Protein AF-A0AAI9DG98-F1 (afdb_monomer_lite)

Radius of gyration: 10.86 Å; chains: 1; bounding box: 32×25×23 Å

pLDDT: mean 97.43, std 2.46, range [84.44, 98.81]

Organism: Pluralibacter gergoviae (NCBI:txid61647)

Structure (mmCIF, N/CA/C/O backbone):
data_AF-A0AAI9DG98-F1
#
_entry.id   AF-A0AAI9DG98-F1
#
loop_
_atom_site.group_PDB
_atom_site.id
_atom_site.type_symbol
_atom_site.label_atom_id
_atom_site.label_alt_id
_atom_site.label_comp_id
_atom_site.label_asym_id
_atom_site.label_entity_id
_atom_site.label_seq_id
_atom_site.pdbx_PDB_ins_code
_atom_site.Cartn_x
_atom_site.Cartn_y
_atom_site.Cartn_z
_atom_site.occupancy
_atom_site.B_iso_or_equiv
_atom_site.auth_seq_id
_atom_site.auth_comp_id
_atom_site.auth_asym_id
_atom_site.auth_atom_id
_atom_site.pdbx_PDB_model_num
ATOM 1 N N . MET A 1 1 ? 8.228 -11.817 -2.915 1.00 84.44 1 MET A N 1
ATOM 2 C CA . MET A 1 1 ? 8.107 -10.865 -4.038 1.00 84.44 1 MET A CA 1
ATOM 3 C C . MET A 1 1 ? 6.633 -10.561 -4.158 1.00 84.44 1 MET A C 1
ATOM 5 O O . MET A 1 1 ? 5.878 -11.523 -4.171 1.00 84.44 1 MET A O 1
ATOM 9 N N . ARG A 1 2 ? 6.247 -9.282 -4.111 1.00 95.06 2 ARG A N 1
ATOM 10 C CA . ARG A 1 2 ? 4.843 -8.879 -4.243 1.00 95.06 2 ARG A CA 1
ATOM 11 C C . ARG A 1 2 ? 4.521 -8.620 -5.715 1.00 95.06 2 ARG A C 1
ATOM 13 O O . ARG A 1 2 ? 5.405 -8.159 -6.438 1.00 95.06 2 ARG A O 1
ATOM 20 N N . ASN A 1 3 ? 3.296 -8.907 -6.124 1.00 97.75 3 ASN A N 1
ATOM 21 C CA . ASN A 1 3 ? 2.769 -8.743 -7.476 1.00 97.75 3 ASN A CA 1
ATOM 22 C C . ASN A 1 3 ? 1.485 -7.906 -7.439 1.00 97.75 3 ASN A C 1
ATOM 24 O O . ASN A 1 3 ? 0.960 -7.601 -6.368 1.00 97.75 3 ASN A O 1
ATOM 28 N N . GLU A 1 4 ? 0.959 -7.547 -8.606 1.00 98.19 4 GLU A N 1
ATOM 29 C CA . GLU A 1 4 ? -0.391 -7.006 -8.707 1.00 98.19 4 GLU A CA 1
ATOM 30 C C . GLU A 1 4 ? -1.412 -7.960 -8.071 1.00 98.19 4 GLU A C 1
ATOM 32 O O . GLU A 1 4 ? -1.312 -9.181 -8.184 1.00 98.19 4 GLU A O 1
ATOM 37 N N . LEU A 1 5 ? -2.416 -7.371 -7.426 1.00 97.56 5 LEU A N 1
ATOM 38 C CA . LEU A 1 5 ? -3.484 -8.005 -6.655 1.00 97.56 5 LEU A CA 1
ATOM 39 C C . LEU A 1 5 ? -3.048 -8.671 -5.342 1.00 97.56 5 LEU A C 1
ATOM 41 O O . LEU A 1 5 ? -3.916 -9.135 -4.601 1.00 97.56 5 LEU A O 1
ATOM 45 N N . ASP A 1 6 ? -1.755 -8.668 -4.997 1.00 98.38 6 ASP A N 1
ATOM 46 C CA . ASP A 1 6 ? -1.332 -9.112 -3.669 1.00 98.38 6 ASP A CA 1
ATOM 47 C C . ASP A 1 6 ? -1.860 -8.140 -2.594 1.00 98.38 6 ASP A C 1
ATOM 49 O O . ASP A 1 6 ? -1.723 -6.914 -2.735 1.00 98.38 6 ASP A O 1
ATOM 53 N N . PRO A 1 7 ? -2.437 -8.662 -1.495 1.00 98.25 7 PRO A N 1
ATOM 54 C CA . PRO A 1 7 ? -2.877 -7.840 -0.383 1.00 98.25 7 PRO A CA 1
ATOM 55 C C . PRO A 1 7 ? -1.679 -7.358 0.437 1.00 98.25 7 PRO A C 1
ATOM 57 O O . PRO A 1 7 ? -0.679 -8.061 0.622 1.00 98.25 7 PRO A O 1
ATOM 60 N N . VAL A 1 8 ? -1.788 -6.146 0.969 1.00 98.50 8 VAL A N 1
ATOM 61 C CA . VAL A 1 8 ? -0.763 -5.528 1.811 1.00 98.50 8 VAL A CA 1
ATOM 62 C C . VAL A 1 8 ? -1.399 -4.790 2.979 1.00 98.50 8 VAL A C 1
ATOM 64 O O . VAL A 1 8 ? -2.567 -4.407 2.938 1.00 98.50 8 VAL A O 1
ATOM 67 N N . THR A 1 9 ? -0.597 -4.541 4.007 1.00 98.50 9 THR A N 1
ATOM 68 C CA . THR A 1 9 ? -0.971 -3.660 5.114 1.00 98.50 9 THR A CA 1
ATOM 69 C C . THR A 1 9 ? -0.119 -2.396 5.056 1.00 98.50 9 THR A C 1
ATOM 71 O O . THR A 1 9 ? 1.093 -2.479 4.851 1.00 98.50 9 THR A O 1
ATOM 74 N N . LEU A 1 10 ? -0.716 -1.218 5.249 1.00 98.62 10 LEU A N 1
ATOM 75 C CA . LEU A 1 10 ? 0.032 0.037 5.325 1.00 98.62 10 LEU A CA 1
ATOM 76 C C . LEU A 1 10 ? 0.881 0.077 6.607 1.00 98.62 10 LEU A C 1
ATOM 78 O O . LEU A 1 10 ? 0.360 -0.080 7.713 1.00 98.62 10 LEU A O 1
ATOM 82 N N . ALA A 1 11 ? 2.188 0.309 6.482 1.00 98.56 11 ALA A N 1
ATOM 83 C CA . ALA A 1 11 ? 3.124 0.236 7.607 1.00 98.56 11 ALA A CA 1
ATOM 84 C C . ALA A 1 11 ? 3.294 1.561 8.379 1.00 98.56 11 ALA A C 1
ATOM 86 O O . ALA A 1 11 ? 3.822 1.555 9.499 1.00 98.56 11 ALA A O 1
ATOM 87 N N . ILE A 1 12 ? 2.838 2.679 7.808 1.00 98.50 12 ILE A N 1
ATOM 88 C CA . ILE A 1 12 ? 2.961 4.040 8.354 1.00 98.50 12 ILE A CA 1
ATOM 89 C C . ILE A 1 12 ? 1.635 4.806 8.245 1.00 98.50 12 ILE A C 1
ATOM 91 O O . ILE A 1 12 ? 0.770 4.428 7.468 1.00 98.50 12 ILE A O 1
ATOM 95 N N . ASP A 1 13 ? 1.466 5.889 8.998 1.00 98.56 13 ASP A N 1
ATOM 96 C CA . ASP A 1 13 ? 0.341 6.803 8.773 1.00 98.56 13 ASP A CA 1
ATOM 97 C C . ASP A 1 13 ? 0.619 7.701 7.559 1.00 98.56 13 ASP A C 1
ATOM 99 O O . ASP A 1 13 ? 1.738 8.190 7.390 1.00 98.56 13 ASP A O 1
ATOM 103 N N . LEU A 1 14 ? -0.407 7.955 6.743 1.00 98.31 14 LEU A N 1
ATOM 104 C CA . LEU A 1 14 ? -0.382 8.913 5.633 1.00 98.31 14 LEU A CA 1
ATOM 105 C C . LEU A 1 14 ? -1.592 9.852 5.775 1.00 98.31 14 LEU A C 1
ATOM 107 O O . LEU A 1 14 ? -2.588 9.698 5.064 1.00 98.31 14 LEU A O 1
ATOM 111 N N . PRO A 1 15 ? -1.549 10.810 6.721 1.00 97.44 15 PRO A N 1
ATOM 112 C CA . PRO A 1 15 ? -2.707 11.636 7.062 1.00 97.44 15 PRO A CA 1
ATOM 113 C C . PRO A 1 15 ? -3.196 12.516 5.904 1.00 97.44 15 PRO A C 1
ATOM 115 O O . PRO A 1 15 ? -4.389 12.797 5.841 1.00 97.44 15 PRO A O 1
ATOM 118 N N . GLU A 1 16 ? -2.314 12.919 4.984 1.00 97.62 16 GL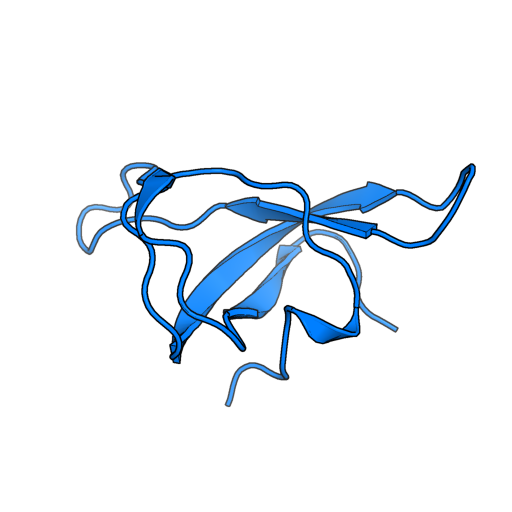U A N 1
ATOM 119 C CA . GLU A 1 16 ? -2.686 13.690 3.785 1.00 97.62 16 GLU A CA 1
ATOM 120 C C . GLU A 1 16 ? -3.553 12.878 2.808 1.00 97.62 16 GLU A C 1
ATOM 122 O O . GLU A 1 16 ? -4.420 13.442 2.149 1.00 97.62 16 GLU A O 1
ATOM 127 N N . GLU A 1 17 ? -3.383 11.553 2.790 1.00 97.00 17 GLU A N 1
ATOM 128 C CA . GLU A 1 17 ? -4.174 10.604 1.991 1.00 97.00 17 GLU A CA 1
ATOM 129 C C . GLU A 1 17 ? -5.383 10.053 2.773 1.00 97.00 17 GLU A C 1
ATOM 131 O O . GLU A 1 17 ? -6.118 9.197 2.287 1.00 97.00 17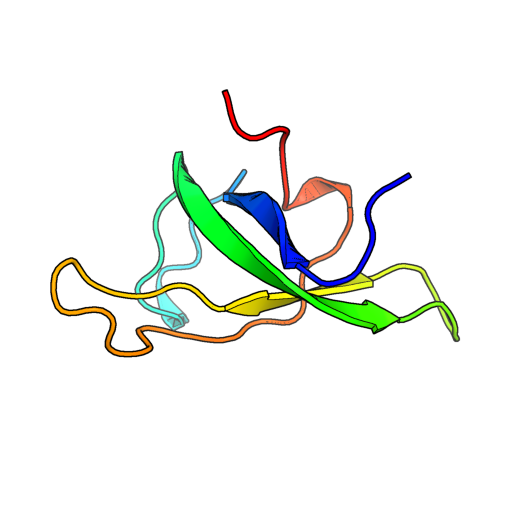 GLU A O 1
ATOM 136 N N . GLY A 1 18 ? -5.577 10.483 4.027 1.00 97.56 18 GLY A N 1
ATOM 137 C CA . GLY A 1 18 ? -6.608 9.939 4.913 1.00 97.56 18 GLY A CA 1
ATOM 138 C C . GLY A 1 18 ? -6.353 8.498 5.374 1.00 97.56 18 GLY A C 1
ATOM 139 O O . GLY A 1 18 ? -7.270 7.856 5.886 1.00 97.56 18 GLY A O 1
ATOM 140 N N . LEU A 1 19 ? -5.125 7.988 5.228 1.00 98.56 19 LEU A N 1
ATOM 141 C CA . LEU A 1 19 ? -4.779 6.606 5.558 1.00 98.56 19 LEU A CA 1
ATOM 142 C C . LEU A 1 19 ? -4.052 6.496 6.900 1.00 98.56 19 LEU A C 1
ATOM 144 O O . LEU A 1 19 ? -3.225 7.333 7.272 1.00 98.56 19 LEU A O 1
ATOM 148 N N . LYS A 1 20 ? -4.330 5.406 7.612 1.00 98.38 20 LYS A N 1
ATOM 149 C CA . LYS A 1 20 ? -3.702 5.048 8.885 1.00 98.38 20 LYS A CA 1
ATOM 150 C C . LYS A 1 20 ? -2.927 3.747 8.757 1.00 98.38 20 LYS A C 1
ATOM 152 O O . LYS A 1 20 ? -3.339 2.827 8.046 1.00 98.38 20 LYS A O 1
ATOM 157 N N . LYS A 1 21 ? -1.837 3.641 9.511 1.00 98.31 21 LYS A N 1
ATOM 158 C CA . LYS A 1 21 ? -1.094 2.398 9.688 1.00 98.31 21 LYS A CA 1
ATOM 159 C C . LYS A 1 21 ? -2.048 1.263 10.068 1.00 98.31 21 LYS A C 1
ATOM 161 O O . LYS A 1 21 ? -2.905 1.423 10.936 1.00 98.31 21 LYS A O 1
ATOM 166 N N . GLY A 1 22 ? -1.856 0.102 9.454 1.00 98.19 22 GLY A N 1
ATOM 167 C CA . GLY A 1 22 ? -2.683 -1.082 9.674 1.00 98.19 22 GLY A CA 1
ATOM 168 C C . GLY A 1 22 ? -3.849 -1.225 8.696 1.00 98.19 22 GLY A C 1
ATOM 169 O O . GLY A 1 22 ? -4.477 -2.278 8.685 1.00 98.19 22 GLY A O 1
ATOM 170 N N . MET A 1 23 ? -4.137 -0.217 7.866 1.00 98.25 23 MET A N 1
ATOM 171 C CA . MET A 1 23 ? -5.152 -0.352 6.820 1.00 98.25 23 MET A CA 1
ATOM 172 C C . MET A 1 23 ? -4.729 -1.379 5.770 1.00 98.25 23 MET A C 1
ATOM 174 O O . MET A 1 23 ? -3.565 -1.426 5.364 1.00 98.25 23 MET A O 1
ATOM 178 N N . ALA A 1 24 ? -5.693 -2.187 5.337 1.00 98.31 24 ALA A N 1
ATOM 179 C CA . ALA A 1 24 ? -5.527 -3.162 4.273 1.00 98.31 24 ALA A CA 1
ATOM 180 C C . ALA A 1 24 ? -5.667 -2.489 2.905 1.00 98.31 24 ALA A C 1
ATOM 182 O O . ALA A 1 24 ? -6.550 -1.655 2.715 1.00 98.31 24 ALA A O 1
ATOM 183 N N . GLY A 1 25 ? -4.826 -2.883 1.956 1.00 98.38 25 GLY A N 1
ATOM 184 C CA . GLY A 1 25 ? -4.916 -2.455 0.564 1.00 98.38 25 GLY A CA 1
ATOM 185 C C . GLY A 1 25 ? -4.507 -3.569 -0.391 1.00 98.38 25 GLY A C 1
ATOM 186 O O . GLY A 1 25 ? -4.022 -4.620 0.034 1.00 98.38 25 GLY A O 1
ATOM 187 N N . ALA A 1 26 ? -4.687 -3.335 -1.686 1.00 98.50 26 ALA A N 1
ATOM 188 C CA . ALA A 1 26 ? -4.268 -4.250 -2.744 1.00 98.50 26 ALA A CA 1
ATOM 189 C C . ALA A 1 26 ? -3.311 -3.544 -3.705 1.00 98.50 26 ALA A C 1
ATOM 191 O O . ALA A 1 26 ? -3.534 -2.393 -4.087 1.00 98.50 26 ALA A O 1
ATOM 192 N N . ILE A 1 27 ? -2.234 -4.222 -4.106 1.00 98.75 27 ILE A N 1
ATOM 193 C CA . ILE A 1 27 ? -1.321 -3.679 -5.116 1.00 98.75 27 ILE A CA 1
ATOM 194 C C . ILE A 1 27 ? -2.047 -3.646 -6.456 1.00 98.75 27 ILE A C 1
ATOM 196 O O . ILE A 1 27 ? -2.501 -4.675 -6.943 1.00 98.75 27 ILE A O 1
ATOM 200 N N . VAL A 1 28 ? -2.113 -2.481 -7.088 1.00 98.56 28 VAL A N 1
ATOM 201 C CA . VAL A 1 28 ? -2.701 -2.335 -8.427 1.00 98.56 28 VAL A CA 1
ATOM 202 C C . VAL A 1 28 ? -1.639 -2.265 -9.522 1.00 98.56 28 VAL A C 1
ATOM 204 O O . VAL A 1 28 ? -1.908 -2.675 -10.647 1.00 98.56 28 VAL A O 1
ATOM 207 N N . ILE A 1 29 ? -0.432 -1.776 -9.206 1.00 98.56 29 ILE A N 1
ATOM 208 C CA . ILE A 1 29 ? 0.716 -1.718 -10.127 1.00 98.56 29 ILE A CA 1
ATOM 209 C C . ILE A 1 29 ? 2.020 -1.937 -9.353 1.00 98.56 29 ILE A C 1
ATOM 211 O O . ILE A 1 29 ? 2.241 -1.294 -8.320 1.00 98.56 29 ILE A O 1
ATOM 215 N N . VAL A 1 30 ? 2.917 -2.771 -9.891 1.00 98.44 30 VAL A N 1
ATOM 216 C CA . VAL A 1 30 ? 4.315 -2.864 -9.444 1.00 98.44 30 VAL A CA 1
ATOM 217 C C . VAL A 1 30 ? 5.224 -2.049 -10.368 1.00 98.44 30 VAL A C 1
ATOM 219 O O . VAL A 1 30 ? 5.400 -2.361 -11.545 1.00 98.44 30 VAL A O 1
ATOM 222 N N . PHE A 1 31 ? 5.863 -1.013 -9.829 1.00 98.31 31 PHE A N 1
ATOM 223 C CA . PHE A 1 31 ? 6.908 -0.270 -10.531 1.00 98.31 31 PHE A CA 1
ATOM 224 C C . PHE A 1 31 ? 8.270 -0.904 -10.273 1.00 98.31 31 PHE A C 1
ATOM 226 O O . PHE A 1 31 ? 8.586 -1.250 -9.139 1.00 98.31 31 PHE A O 1
ATOM 233 N N . THR A 1 32 ? 9.100 -1.020 -11.310 1.00 97.12 32 THR A N 1
ATOM 234 C CA . THR A 1 32 ? 10.471 -1.555 -11.202 1.00 97.12 32 THR A CA 1
ATOM 235 C C . THR A 1 32 ? 11.547 -0.611 -11.743 1.00 97.12 32 THR A C 1
ATOM 237 O O . THR A 1 32 ? 12.733 -0.867 -11.551 1.00 97.12 32 THR A O 1
ATOM 240 N N . ASN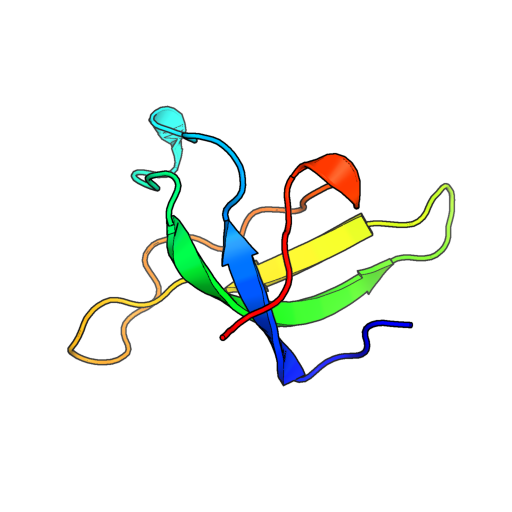 A 1 33 ? 11.158 0.495 -12.385 1.00 95.12 33 ASN A N 1
ATOM 241 C CA . ASN A 1 33 ? 12.065 1.496 -12.940 1.00 95.12 33 ASN A CA 1
ATOM 242 C C . ASN A 1 33 ? 11.564 2.911 -12.597 1.00 95.12 33 ASN A C 1
ATOM 244 O O . ASN A 1 33 ? 10.416 3.219 -12.921 1.00 95.12 33 ASN A O 1
ATOM 248 N N . PRO A 1 34 ? 12.390 3.790 -12.000 1.00 95.12 34 PRO A N 1
ATOM 249 C CA . PRO A 1 34 ? 13.807 3.599 -11.654 1.00 95.12 34 PRO A CA 1
ATOM 250 C C . PRO A 1 34 ? 14.067 2.765 -10.386 1.00 95.12 34 PRO A C 1
ATOM 252 O O . PRO A 1 34 ? 15.202 2.361 -10.149 1.00 95.12 34 PRO A O 1
ATOM 255 N N . TYR A 1 35 ? 13.047 2.499 -9.572 1.00 96.31 35 TYR A N 1
ATOM 256 C CA . TYR A 1 35 ? 13.150 1.703 -8.347 1.00 96.31 35 TYR A CA 1
ATOM 257 C C . TYR A 1 35 ? 11.846 0.954 -8.072 1.00 96.31 35 TYR A C 1
ATO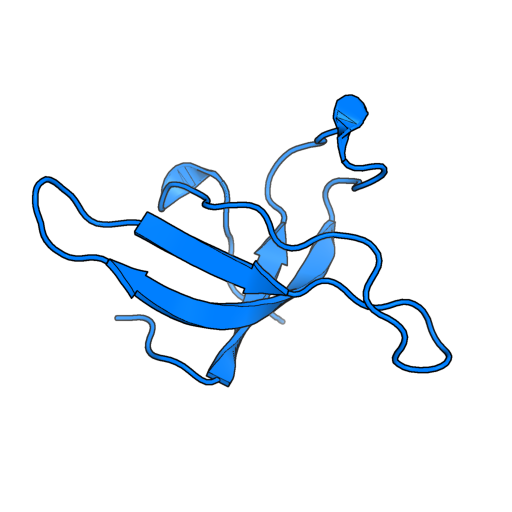M 259 O O . TYR A 1 35 ? 10.809 1.254 -8.666 1.00 96.31 35 TYR A O 1
ATOM 267 N N . LEU A 1 36 ? 11.916 -0.028 -7.169 1.00 97.94 36 LEU A N 1
ATOM 268 C CA . LEU A 1 36 ? 10.757 -0.792 -6.727 1.00 97.94 36 LEU A CA 1
ATOM 269 C C . LEU A 1 36 ? 9.795 0.098 -5.933 1.00 97.94 36 LEU A C 1
ATOM 271 O O . LEU A 1 36 ? 10.191 0.693 -4.931 1.00 97.94 36 LEU A O 1
ATOM 275 N N . ALA A 1 37 ? 8.541 0.151 -6.364 1.00 98.44 37 ALA A N 1
ATOM 276 C CA . ALA A 1 37 ? 7.449 0.790 -5.640 1.00 98.44 37 ALA A CA 1
ATOM 277 C C . ALA A 1 37 ? 6.120 0.114 -5.993 1.00 98.44 37 ALA A C 1
ATOM 279 O O . ALA A 1 37 ? 6.005 -0.559 -7.018 1.00 98.44 37 ALA A O 1
ATOM 280 N N . TYR A 1 38 ? 5.114 0.317 -5.155 1.00 98.62 38 TYR A N 1
ATOM 281 C CA . TYR A 1 38 ? 3.796 -0.281 -5.312 1.00 98.62 38 TYR A CA 1
ATOM 282 C C . TYR A 1 38 ? 2.749 0.818 -5.329 1.00 98.62 38 TYR A C 1
ATOM 284 O O . TYR A 1 38 ? 2.646 1.570 -4.365 1.00 98.62 38 TYR A O 1
ATOM 292 N N . MET A 1 39 ? 1.954 0.909 -6.390 1.00 98.69 39 MET A N 1
ATOM 293 C CA . MET A 1 39 ? 0.699 1.642 -6.281 1.00 9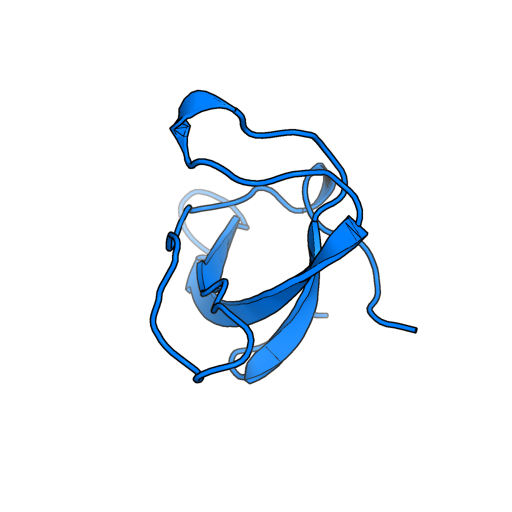8.69 39 MET A CA 1
ATOM 294 C C . MET A 1 39 ? -0.296 0.738 -5.566 1.00 98.69 39 MET A C 1
ATOM 296 O O . MET A 1 39 ? -0.520 -0.389 -6.011 1.00 98.69 39 MET A O 1
ATOM 300 N N . VAL A 1 40 ? -0.844 1.203 -4.449 1.00 98.81 40 VAL A N 1
ATOM 301 C CA . VAL A 1 40 ? -1.732 0.407 -3.596 1.00 98.81 40 VAL A CA 1
ATOM 302 C C . VAL A 1 40 ? -3.064 1.117 -3.487 1.00 98.81 40 VAL A C 1
ATOM 304 O O . VAL A 1 40 ? -3.098 2.275 -3.091 1.00 98.81 40 VAL A O 1
ATOM 307 N N . GLU A 1 41 ? -4.149 0.428 -3.822 1.00 98.81 41 GLU A N 1
ATOM 308 C CA . GLU A 1 41 ? -5.499 0.927 -3.594 1.00 98.81 41 GLU A CA 1
ATOM 309 C C . GLU A 1 41 ? -5.958 0.573 -2.177 1.00 98.81 41 GLU A C 1
ATOM 311 O O . GLU A 1 41 ? -5.861 -0.580 -1.745 1.00 98.81 41 GLU A O 1
ATOM 316 N N . PHE A 1 42 ? -6.473 1.576 -1.468 1.00 98.69 42 PHE A N 1
ATOM 317 C CA . PHE A 1 42 ? -7.158 1.422 -0.191 1.00 98.69 42 PHE A CA 1
ATOM 318 C C . PHE A 1 42 ? -8.623 1.783 -0.380 1.00 98.69 42 PHE A C 1
ATOM 320 O O . PHE A 1 42 ? -8.922 2.856 -0.906 1.00 98.69 42 PHE A O 1
ATOM 327 N N . CYS A 1 43 ? -9.524 0.924 0.089 1.00 98.44 43 CYS A N 1
ATOM 328 C CA . CYS A 1 43 ? -10.965 1.136 -0.001 1.00 98.44 43 CYS A CA 1
ATOM 329 C C . CYS A 1 43 ? -11.617 1.210 1.381 1.00 98.44 43 CYS A C 1
ATOM 331 O O . CYS A 1 43 ? -11.073 0.705 2.364 1.00 98.44 43 CYS A O 1
ATOM 333 N N . ASP A 1 44 ? -12.787 1.841 1.442 1.00 96.62 44 ASP A N 1
ATOM 334 C CA . ASP A 1 44 ? -13.681 1.774 2.594 1.00 96.62 44 ASP A CA 1
ATOM 335 C C . ASP A 1 44 ? -14.446 0.438 2.642 1.00 96.62 44 ASP A C 1
ATOM 337 O O . ASP A 1 44 ? -14.319 -0.415 1.757 1.00 96.62 44 ASP A O 1
ATOM 341 N N . ASP A 1 45 ? -15.267 0.257 3.679 1.00 95.56 45 ASP A N 1
ATOM 342 C CA . ASP A 1 45 ? -16.063 -0.961 3.882 1.00 95.56 45 ASP A CA 1
ATOM 343 C C . ASP A 1 45 ? -17.131 -1.183 2.788 1.00 95.56 45 ASP A C 1
ATOM 345 O O . ASP A 1 45 ? -17.666 -2.285 2.656 1.00 95.56 45 ASP A O 1
ATOM 349 N N . GLU A 1 46 ? -17.451 -0.157 1.990 1.00 97.12 46 GLU A N 1
ATOM 350 C CA . GLU A 1 46 ? -18.354 -0.249 0.836 1.00 97.12 46 GLU A CA 1
ATOM 351 C C . GLU A 1 46 ? -17.595 -0.525 -0.478 1.00 97.12 46 GLU A C 1
ATOM 353 O O . GLU A 1 46 ? -18.210 -0.603 -1.546 1.00 97.12 46 GLU A O 1
ATOM 358 N N . GLY A 1 47 ? -16.269 -0.689 -0.416 1.00 94.75 47 GLY A N 1
ATOM 359 C CA . GLY A 1 47 ? -15.403 -0.939 -1.566 1.00 94.75 47 GLY A CA 1
ATOM 360 C C . GLY A 1 47 ? -15.083 0.311 -2.387 1.00 94.75 47 GLY A C 1
ATOM 361 O O . GLY A 1 47 ? -14.616 0.183 -3.518 1.00 94.75 47 GLY A O 1
ATOM 362 N N . ARG A 1 48 ? -15.336 1.517 -1.863 1.00 97.69 48 ARG A N 1
ATOM 363 C CA . ARG A 1 48 ? -14.987 2.770 -2.546 1.00 97.69 48 ARG A CA 1
ATOM 364 C C . ARG A 1 48 ? -13.550 3.146 -2.238 1.00 97.69 48 ARG A C 1
ATOM 366 O O . ARG A 1 48 ? -13.145 3.136 -1.078 1.00 97.69 48 ARG A O 1
ATOM 373 N N . THR A 1 49 ? -12.804 3.541 -3.263 1.00 98.25 49 THR A N 1
ATOM 374 C CA . THR A 1 49 ? -11.427 4.013 -3.115 1.00 98.25 49 THR A CA 1
ATOM 375 C C . THR A 1 49 ? -11.360 5.205 -2.157 1.00 98.25 49 THR A C 1
ATOM 377 O O . THR A 1 49 ? -11.987 6.239 -2.390 1.00 98.25 49 THR A O 1
ATOM 380 N N . ILE A 1 50 ? -10.566 5.064 -1.098 1.00 98.25 50 ILE A N 1
ATOM 381 C CA . ILE A 1 50 ? -10.169 6.145 -0.193 1.00 98.25 50 ILE A CA 1
ATOM 382 C C . ILE A 1 50 ? -8.993 6.899 -0.816 1.00 98.25 50 ILE A C 1
ATOM 384 O O . ILE A 1 50 ? -9.056 8.113 -0.987 1.00 98.25 50 ILE A O 1
ATOM 388 N N . ALA A 1 51 ? -7.933 6.168 -1.175 1.00 98.50 51 ALA A N 1
ATOM 389 C CA . ALA A 1 51 ? -6.723 6.708 -1.784 1.00 98.50 51 ALA A CA 1
ATOM 390 C C . ALA A 1 51 ? -5.955 5.614 -2.539 1.00 98.50 51 ALA A C 1
ATOM 392 O O . ALA A 1 51 ? -6.158 4.417 -2.313 1.00 98.50 51 ALA A O 1
ATOM 393 N N . MET A 1 52 ? -5.049 6.035 -3.424 1.00 98.38 52 MET A N 1
ATOM 394 C CA . MET A 1 52 ? -4.224 5.130 -4.227 1.00 98.38 52 MET A CA 1
ATOM 395 C C . MET A 1 52 ? -2.767 5.624 -4.336 1.00 98.38 52 MET A C 1
ATOM 397 O O . MET A 1 52 ? -2.310 5.994 -5.422 1.00 98.38 52 MET A O 1
ATOM 401 N N . PRO A 1 53 ? -2.031 5.708 -3.211 1.00 98.56 53 PRO A N 1
ATOM 402 C CA . PRO A 1 53 ? -0.665 6.218 -3.200 1.00 98.56 53 PRO A CA 1
ATOM 403 C C . PRO A 1 53 ? 0.327 5.243 -3.845 1.00 98.56 53 PRO A C 1
ATOM 405 O O . PRO A 1 53 ? 0.121 4.028 -3.890 1.00 98.56 53 PRO A O 1
ATOM 408 N N . THR A 1 54 ? 1.464 5.785 -4.287 1.00 98.25 54 THR A N 1
ATOM 409 C CA . THR A 1 54 ? 2.653 4.989 -4.621 1.00 98.25 54 THR A CA 1
ATOM 410 C C . THR A 1 54 ? 3.546 4.874 -3.389 1.00 98.25 54 THR A C 1
ATOM 412 O O . THR A 1 54 ? 4.022 5.881 -2.870 1.00 98.25 54 THR A O 1
ATOM 415 N N . LEU A 1 55 ? 3.770 3.647 -2.929 1.00 98.44 55 LEU A N 1
ATOM 416 C CA . LEU A 1 55 ? 4.458 3.312 -1.687 1.00 98.44 55 LEU A CA 1
ATOM 417 C C . LEU A 1 55 ? 5.791 2.615 -1.958 1.00 98.44 55 LEU A C 1
ATOM 419 O O . LEU A 1 55 ? 5.907 1.776 -2.854 1.00 98.44 55 LEU A O 1
ATOM 423 N N . THR A 1 56 ? 6.802 2.928 -1.154 1.00 98.25 56 THR A N 1
ATOM 424 C CA . THR A 1 56 ? 8.066 2.185 -1.142 1.00 98.25 56 THR A CA 1
ATOM 425 C C . THR A 1 56 ? 7.905 0.846 -0.410 1.00 98.25 56 THR A C 1
ATOM 427 O O . THR A 1 56 ? 6.952 0.666 0.356 1.00 98.25 56 THR A O 1
ATOM 430 N N . PRO A 1 57 ? 8.834 -0.114 -0.588 1.00 97.88 57 PRO A N 1
ATOM 431 C CA . PRO A 1 57 ? 8.770 -1.397 0.109 1.00 97.88 57 PRO A CA 1
ATOM 432 C C . PRO A 1 57 ? 8.694 -1.297 1.635 1.00 97.88 57 PRO A C 1
ATOM 434 O O . PRO A 1 57 ? 8.011 -2.108 2.246 1.00 97.88 57 PRO A O 1
ATOM 437 N N . ASP A 1 58 ? 9.329 -0.291 2.241 1.00 97.94 58 ASP A N 1
ATOM 438 C CA . ASP A 1 58 ? 9.319 -0.093 3.697 1.00 97.94 58 ASP A CA 1
ATOM 439 C C . ASP A 1 58 ? 7.996 0.493 4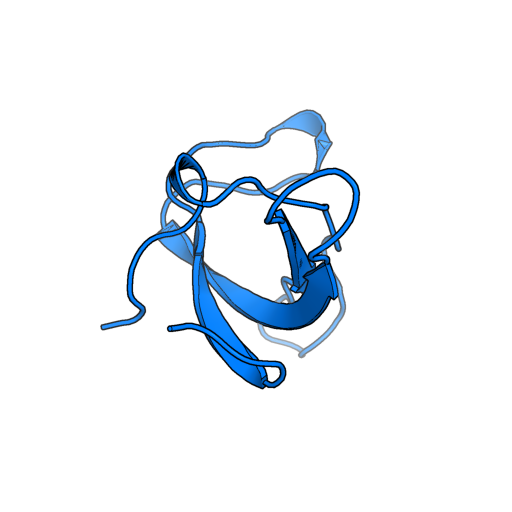.227 1.00 97.94 58 ASP A C 1
ATOM 441 O O . ASP A 1 58 ? 7.742 0.486 5.431 1.00 97.94 58 ASP A O 1
ATOM 445 N N . GLN A 1 59 ? 7.137 1.007 3.341 1.00 98.56 59 GLN A N 1
ATOM 446 C CA . GLN A 1 59 ? 5.828 1.572 3.689 1.00 98.56 59 GLN A CA 1
ATOM 447 C C . GLN A 1 59 ? 4.699 0.534 3.645 1.00 98.56 59 GLN A C 1
ATOM 449 O O . GLN A 1 59 ? 3.567 0.851 4.017 1.00 98.56 59 GLN A O 1
ATOM 454 N N . VAL A 1 60 ? 4.993 -0.705 3.240 1.00 98.06 60 VAL A N 1
ATOM 455 C CA . VAL A 1 60 ? 4.039 -1.819 3.208 1.00 98.06 60 VAL A CA 1
ATOM 456 C C . VAL A 1 60 ? 4.553 -3.001 4.025 1.00 98.06 60 VAL A C 1
ATOM 458 O O . VAL A 1 60 ? 5.738 -3.321 4.017 1.00 98.06 60 VAL A O 1
ATOM 461 N N . SER A 1 61 ? 3.650 -3.688 4.716 1.00 97.81 61 SER A N 1
ATOM 462 C CA . SER A 1 61 ? 3.931 -4.943 5.410 1.00 97.81 61 SER A CA 1
ATOM 463 C C . SER A 1 61 ? 3.043 -6.068 4.891 1.00 97.81 61 SER A C 1
ATOM 465 O O . SER A 1 61 ? 2.125 -5.859 4.089 1.00 97.81 61 SER A O 1
ATOM 467 N N . ASP A 1 62 ? 3.347 -7.294 5.308 1.00 96.69 62 ASP A N 1
ATOM 468 C CA . ASP A 1 62 ? 2.543 -8.455 4.938 1.00 96.69 62 ASP A CA 1
ATOM 469 C C . ASP A 1 62 ? 1.118 -8.306 5.480 1.00 96.69 62 ASP A C 1
ATOM 471 O O . ASP A 1 62 ? 0.889 -7.733 6.553 1.00 96.69 62 ASP A O 1
ATOM 475 N N . TYR A 1 63 ? 0.159 -8.746 4.674 1.00 93.12 63 TYR A N 1
ATOM 476 C CA . TYR A 1 63 ? -1.219 -8.894 5.108 1.00 93.12 63 TYR A CA 1
ATOM 477 C C . TYR A 1 63 ? -1.336 -10.202 5.915 1.00 93.12 63 TYR A C 1
ATOM 479 O O . TYR A 1 63 ? -0.730 -11.193 5.496 1.00 93.12 63 TYR A O 1
ATOM 487 N N . PRO A 1 64 ? -2.004 -10.198 7.084 1.00 86.19 64 PRO A N 1
ATOM 488 C CA . PRO A 1 64 ? -2.104 -11.366 7.962 1.00 86.19 64 PRO A CA 1
ATOM 489 C C . PRO A 1 64 ? -2.920 -12.529 7.382 1.00 86.19 64 PRO A C 1
ATOM 491 O O . PRO A 1 64 ? -3.765 -12.301 6.487 1.00 86.19 64 PRO A O 1
#

Secondary structure (DSSP, 8-state):
---TT-EEEE-S-BGGGTB-TT-EEEEEEEE-SSS-EEEEEEE-TTS-EEE--EE-GGGEEE--

Sequence (64 aa):
MRNELDPVTLAIDLPEEGLKKGMAGAIVIVFTNPYLAYMVEFCDDEGRTIAMPTLTPDQVSDYP

InterPro domains:
  IPR032568 Protein of unknown function DUF4926 [PF16277] (4-60)

Foldseek 3Di:
DDDFQAKWFFCADDVVLPDHGGFIWTFHDFDPPPHTWTFTFGADPVRHTSGTDIGDPNRIDHDD